Protein AF-A0A7W0VHK6-F1 (afdb_monomer_lite)

Foldseek 3Di:
DPPQADPVGDGDDAALCQDDDPPALAHNNHADCPDQQHNNNDGDDDCSVPHD

pLDDT: mean 82.67, std 10.62, range [48.78, 90.88]

Structure (mmCIF, N/CA/C/O backbone):
data_AF-A0A7W0VHK6-F1
#
_entry.id   AF-A0A7W0VHK6-F1
#
loop_
_atom_site.group_PDB
_atom_site.id
_atom_site.type_symbol
_atom_site.label_atom_id
_atom_site.label_alt_id
_atom_site.label_comp_id
_atom_site.label_asym_id
_atom_site.label_entity_id
_atom_site.label_seq_id
_atom_site.pdbx_PDB_ins_code
_atom_site.Cartn_x
_atom_site.Cartn_y
_atom_site.Cartn_z
_atom_site.occupancy
_atom_site.B_iso_or_equiv
_atom_site.auth_seq_id
_atom_site.auth_comp_id
_atom_site.auth_asym_id
_atom_site.auth_atom_id
_atom_site.pdbx_PDB_model_num
ATOM 1 N N . PRO A 1 1 ? -12.082 -8.610 -7.189 1.00 63.19 1 PRO A N 1
ATOM 2 C CA . PRO A 1 1 ? -10.732 -8.353 -6.659 1.00 63.19 1 PRO A CA 1
ATOM 3 C C . PRO A 1 1 ? -9.781 -7.931 -7.776 1.00 63.19 1 PRO A C 1
ATOM 5 O O . PRO A 1 1 ? -9.499 -8.723 -8.677 1.00 63.19 1 PRO A O 1
ATOM 8 N N . GLY A 1 2 ? -9.318 -6.685 -7.708 1.00 72.62 2 GLY A N 1
ATOM 9 C CA . GLY A 1 2 ? -8.358 -6.093 -8.644 1.00 72.62 2 GLY A CA 1
ATOM 10 C C . GLY A 1 2 ? -8.961 -5.133 -9.676 1.00 72.62 2 GLY A C 1
ATOM 11 O O . GLY A 1 2 ? -8.219 -4.543 -10.454 1.00 72.62 2 GLY A O 1
ATOM 12 N N . ASP A 1 3 ? -10.280 -4.949 -9.684 1.00 78.44 3 ASP A N 1
ATOM 13 C CA . ASP A 1 3 ? -11.001 -3.951 -10.485 1.00 78.44 3 ASP A CA 1
ATOM 14 C C . ASP A 1 3 ? -11.271 -2.644 -9.716 1.00 78.44 3 ASP A C 1
ATOM 16 O O . ASP A 1 3 ? -11.865 -1.714 -10.260 1.00 78.44 3 ASP A O 1
ATOM 20 N N . GLY A 1 4 ? -10.805 -2.550 -8.464 1.00 79.81 4 GLY A N 1
ATOM 21 C CA . GLY A 1 4 ? -11.016 -1.394 -7.587 1.00 79.81 4 GLY A CA 1
ATOM 22 C C . GLY A 1 4 ? -12.374 -1.400 -6.880 1.00 79.81 4 GLY A C 1
ATOM 23 O O . GLY A 1 4 ? -12.714 -0.435 -6.200 1.00 79.81 4 GLY A O 1
ATOM 24 N N . CYS A 1 5 ? -13.157 -2.472 -7.023 1.00 87.81 5 CYS A N 1
ATOM 25 C CA . CYS A 1 5 ? -14.469 -2.619 -6.406 1.00 87.81 5 CYS A CA 1
ATOM 26 C C . CYS A 1 5 ? -14.624 -4.014 -5.792 1.00 87.81 5 CYS A C 1
ATOM 28 O O . CYS A 1 5 ? -14.369 -5.035 -6.427 1.00 87.81 5 CYS A O 1
ATOM 30 N N . SER A 1 6 ? -15.041 -4.063 -4.529 1.00 85.69 6 SER A N 1
ATOM 31 C CA . SER A 1 6 ? -15.215 -5.309 -3.797 1.00 85.69 6 SER A CA 1
ATOM 32 C C . SER A 1 6 ? -16.503 -6.006 -4.228 1.00 85.69 6 SER A C 1
ATOM 34 O O . SER A 1 6 ? -17.432 -5.395 -4.761 1.00 85.69 6 SER A O 1
ATOM 36 N N . ALA A 1 7 ? -16.631 -7.292 -3.895 1.00 88.19 7 ALA A N 1
ATOM 37 C CA . ALA A 1 7 ? -17.870 -8.044 -4.117 1.00 88.19 7 ALA A CA 1
ATOM 38 C C . ALA A 1 7 ? -19.095 -7.446 -3.390 1.00 88.19 7 ALA A C 1
ATOM 40 O O . ALA A 1 7 ? -20.232 -7.771 -3.729 1.00 88.19 7 ALA A O 1
ATOM 41 N N . THR A 1 8 ? -18.874 -6.574 -2.400 1.00 90.75 8 THR A N 1
ATOM 42 C CA . THR A 1 8 ? -19.919 -5.855 -1.662 1.00 90.75 8 THR A CA 1
ATOM 43 C C . THR A 1 8 ? -20.077 -4.400 -2.112 1.00 90.75 8 THR A C 1
ATOM 45 O O . THR A 1 8 ? -20.681 -3.611 -1.391 1.00 90.75 8 THR A O 1
ATOM 48 N N . CYS A 1 9 ? -19.563 -4.034 -3.293 1.00 86.81 9 CYS A N 1
ATOM 49 C CA . CYS A 1 9 ? -19.652 -2.686 -3.863 1.00 86.81 9 CYS A CA 1
ATOM 50 C C . CYS A 1 9 ? -19.021 -1.595 -2.972 1.00 86.81 9 CYS A C 1
ATOM 52 O O . CYS A 1 9 ? -19.511 -0.468 -2.890 1.00 86.81 9 CYS A O 1
ATOM 54 N N . THR A 1 10 ? -17.930 -1.934 -2.288 1.00 86.06 10 THR A N 1
ATOM 55 C CA . THR A 1 10 ? -17.064 -0.959 -1.610 1.00 86.06 10 THR A CA 1
ATOM 56 C C . THR A 1 10 ? -15.805 -0.768 -2.440 1.00 86.06 10 THR A C 1
ATOM 58 O O . THR A 1 10 ? -15.357 -1.724 -3.068 1.00 86.06 10 THR A O 1
ATOM 61 N N . ILE A 1 11 ? -15.223 0.431 -2.446 1.00 84.00 11 ILE A N 1
ATOM 62 C CA . ILE A 1 11 ? -13.934 0.640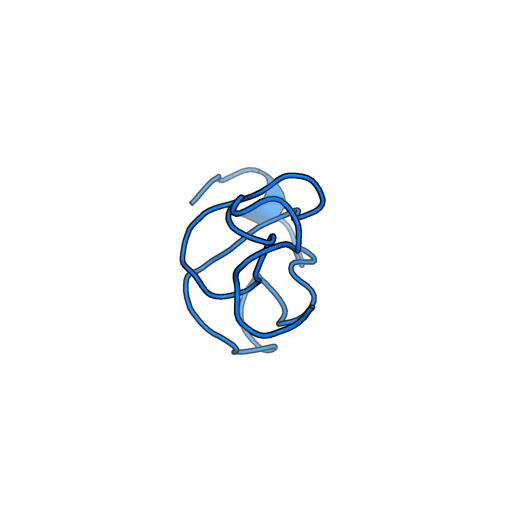 -3.117 1.00 84.00 11 ILE A CA 1
ATOM 63 C C . ILE A 1 11 ? -12.886 -0.272 -2.464 1.00 84.00 11 ILE A C 1
ATOM 65 O O . ILE A 1 11 ? -12.860 -0.409 -1.237 1.00 84.00 11 ILE A O 1
ATOM 69 N N . GLU A 1 12 ? -12.131 -0.991 -3.295 1.00 86.25 12 GLU A N 1
ATOM 70 C CA . GLU A 1 12 ? -10.999 -1.797 -2.831 1.00 86.25 12 GLU A CA 1
ATOM 71 C C . GLU A 1 12 ? -9.786 -0.886 -2.636 1.00 86.25 12 GLU A C 1
ATOM 73 O O . GLU A 1 12 ? -9.539 -0.066 -3.525 1.00 86.25 12 GLU A O 1
ATOM 78 N N . PRO A 1 13 ? -9.009 -1.081 -1.551 1.00 86.25 13 PRO A N 1
ATOM 79 C CA . PRO A 1 13 ? -7.746 -0.388 -1.365 1.00 86.25 13 PRO A CA 1
ATOM 80 C C . PRO A 1 13 ? -6.849 -0.547 -2.588 1.00 86.25 13 PRO A C 1
ATOM 82 O O . PRO A 1 13 ? -6.658 -1.678 -3.060 1.00 86.25 13 PRO A O 1
ATOM 85 N N . ARG A 1 14 ? -6.325 0.558 -3.118 1.00 87.56 14 ARG A N 1
ATOM 86 C CA . ARG A 1 14 ? -5.471 0.519 -4.303 1.00 87.56 14 ARG A CA 1
ATOM 87 C C . ARG A 1 14 ? -4.357 1.555 -4.255 1.00 87.56 14 ARG A C 1
ATOM 89 O O . ARG A 1 14 ? -4.568 2.695 -4.652 1.00 87.56 14 ARG A O 1
ATOM 96 N N . CYS A 1 15 ? -3.151 1.028 -4.096 1.00 88.75 15 CYS A N 1
ATOM 97 C CA . CYS A 1 15 ? -1.925 1.791 -4.213 1.00 88.75 15 CYS A CA 1
ATOM 98 C C . CYS A 1 15 ? -1.789 2.561 -5.536 1.00 88.75 15 CYS A C 1
ATOM 100 O O . CYS A 1 15 ? -1.951 1.996 -6.632 1.00 88.75 15 CYS A O 1
ATOM 102 N N . GLY A 1 16 ? -1.445 3.841 -5.419 1.00 89.00 16 GLY A N 1
ATOM 103 C CA . GLY A 1 16 ? -1.235 4.776 -6.517 1.00 89.00 16 GLY A CA 1
ATOM 104 C C . GLY A 1 16 ? -2.512 5.492 -6.961 1.00 89.00 16 GLY A C 1
ATOM 105 O O . GLY A 1 16 ? -2.581 5.953 -8.105 1.00 89.00 16 GLY A O 1
ATOM 106 N N . ASN A 1 17 ? -3.547 5.547 -6.117 1.00 89.06 17 ASN A N 1
ATOM 107 C CA . ASN A 1 17 ? -4.793 6.273 -6.381 1.00 89.06 17 ASN A CA 1
ATOM 108 C C . ASN A 1 17 ? -4.824 7.686 -5.752 1.00 89.06 17 ASN A C 1
ATOM 110 O O . ASN A 1 17 ? -5.745 8.460 -6.032 1.00 89.06 17 ASN A O 1
ATOM 114 N N . GLY A 1 18 ? -3.801 8.038 -4.972 1.00 88.69 18 GLY A N 1
ATOM 115 C CA . GLY A 1 18 ? -3.623 9.317 -4.289 1.00 88.69 18 GLY A CA 1
ATOM 116 C C . GLY A 1 18 ? -4.378 9.424 -2.965 1.00 88.69 18 GLY A C 1
ATOM 117 O O . GLY A 1 18 ? -4.573 10.533 -2.465 1.00 88.69 18 GLY A O 1
ATOM 118 N N . GLN A 1 19 ? -4.858 8.308 -2.419 1.00 88.00 19 GLN A N 1
ATOM 119 C CA . GLN A 1 19 ? -5.594 8.248 -1.169 1.00 88.00 19 GLN A CA 1
ATOM 120 C C . GLN A 1 19 ? -5.041 7.123 -0.297 1.00 88.00 19 GLN A C 1
ATOM 122 O O . GLN A 1 19 ? -5.170 5.962 -0.636 1.00 88.00 19 GLN A O 1
ATOM 127 N N . VAL A 1 20 ? -4.532 7.468 0.887 1.00 87.56 20 VAL A N 1
ATOM 128 C CA . VAL A 1 20 ? -4.103 6.462 1.869 1.00 87.56 20 VAL A CA 1
ATOM 129 C C . VAL A 1 20 ? -5.319 5.724 2.436 1.00 87.56 20 VAL A C 1
ATOM 131 O O . VAL A 1 20 ? -6.122 6.299 3.186 1.00 87.56 20 VAL A O 1
ATOM 134 N N . GLU A 1 21 ? -5.451 4.449 2.092 1.00 88.06 21 GLU A N 1
ATOM 135 C CA . GLU A 1 21 ? -6.506 3.550 2.550 1.00 88.06 21 GLU A CA 1
ATOM 136 C C . GLU A 1 21 ? -6.027 2.634 3.695 1.00 88.06 21 GLU A C 1
ATOM 138 O O . GLU A 1 21 ? -4.871 2.645 4.124 1.00 88.06 21 GLU A O 1
ATOM 143 N N . ASN A 1 22 ? -6.941 1.848 4.277 1.00 77.06 22 ASN A N 1
ATOM 144 C CA . ASN A 1 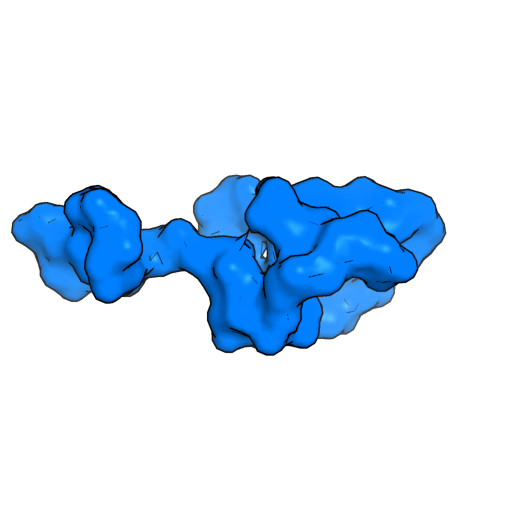22 ? -6.565 0.919 5.345 1.00 77.06 22 ASN A CA 1
ATOM 145 C C . ASN A 1 22 ? -5.598 -0.142 4.790 1.00 77.06 22 ASN A C 1
ATOM 147 O O . ASN A 1 22 ? -5.964 -0.863 3.864 1.00 77.06 22 ASN A O 1
ATOM 151 N N . ASN A 1 23 ? -4.431 -0.273 5.434 1.00 82.06 23 ASN A N 1
ATOM 152 C CA . ASN A 1 23 ? -3.281 -1.124 5.076 1.00 82.06 23 ASN A CA 1
ATOM 153 C C . ASN A 1 23 ? -2.238 -0.490 4.139 1.00 82.06 23 ASN A C 1
ATOM 155 O O . ASN A 1 23 ? -1.319 -1.194 3.730 1.00 82.06 23 ASN A O 1
ATOM 159 N N . GLU A 1 24 ? -2.331 0.807 3.851 1.00 90.31 24 GLU A N 1
ATOM 160 C CA . GLU A 1 24 ? -1.289 1.556 3.139 1.00 90.31 24 GLU A CA 1
ATOM 161 C C . GLU A 1 24 ? -0.528 2.462 4.114 1.00 90.31 24 GLU A C 1
ATOM 163 O O . GLU A 1 24 ? -1.122 3.076 5.005 1.00 90.31 24 GLU A O 1
ATOM 168 N N . GLU A 1 25 ? 0.797 2.548 3.974 1.00 87.75 25 GLU A N 1
ATOM 169 C CA . GLU A 1 25 ? 1.617 3.492 4.749 1.00 87.75 25 GLU A CA 1
ATOM 170 C C . GLU A 1 25 ? 1.704 4.866 4.063 1.00 87.75 25 GLU A C 1
ATOM 172 O O . GLU A 1 25 ? 1.934 5.882 4.722 1.00 87.75 25 GLU A O 1
ATOM 177 N N . CYS A 1 26 ? 1.500 4.892 2.744 1.00 89.31 26 CYS A N 1
ATOM 178 C CA . CYS A 1 26 ? 1.457 6.062 1.870 1.00 89.31 26 CYS A CA 1
ATOM 179 C C . CYS A 1 26 ? 0.658 5.751 0.600 1.00 89.31 26 CYS A C 1
ATOM 181 O O . CYS A 1 26 ? 0.488 4.585 0.270 1.00 89.31 26 CYS A O 1
ATOM 183 N N . ASP A 1 27 ? 0.236 6.789 -0.123 1.00 90.75 27 ASP A N 1
ATOM 184 C CA . ASP A 1 27 ? -0.202 6.707 -1.518 1.00 90.75 27 ASP A CA 1
ATOM 185 C C . ASP A 1 27 ? 0.058 8.070 -2.174 1.00 90.75 27 ASP A C 1
ATOM 187 O O . ASP A 1 27 ? -0.589 9.066 -1.849 1.00 90.75 27 ASP A O 1
ATOM 191 N N . ASP A 1 28 ? 1.038 8.137 -3.072 1.00 88.88 28 ASP A N 1
ATOM 192 C CA . ASP A 1 28 ? 1.452 9.377 -3.734 1.00 88.88 28 ASP A CA 1
ATOM 193 C C . ASP A 1 28 ? 0.806 9.57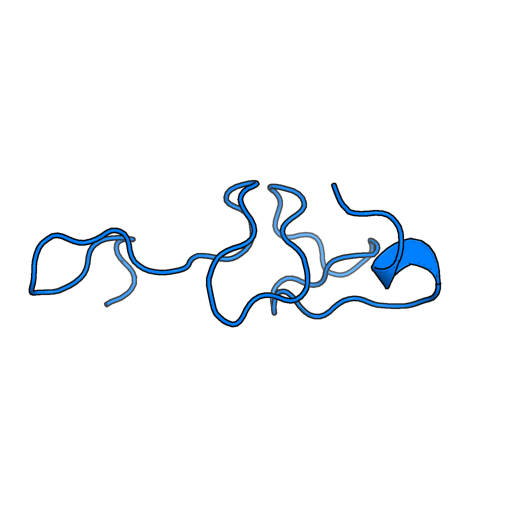5 -5.121 1.00 88.88 28 ASP A C 1
ATOM 195 O O . ASP A 1 28 ? 1.188 10.467 -5.890 1.00 88.88 28 ASP A O 1
ATOM 199 N N . GLY A 1 29 ? -0.198 8.756 -5.446 1.00 90.19 29 GLY A N 1
ATOM 200 C CA . GLY A 1 29 ? -0.969 8.850 -6.680 1.00 90.19 29 GLY A CA 1
ATOM 201 C C . GLY A 1 29 ? -0.236 8.367 -7.925 1.00 90.19 29 GLY A C 1
ATOM 202 O O . GLY A 1 29 ? -0.655 8.693 -9.041 1.00 90.19 29 GLY A O 1
ATOM 203 N N . ASN A 1 30 ? 0.860 7.621 -7.775 1.00 89.38 30 ASN A N 1
ATOM 204 C CA . ASN A 1 30 ? 1.564 7.031 -8.902 1.00 89.38 30 ASN A CA 1
ATOM 205 C C . ASN A 1 30 ? 2.086 5.609 -8.591 1.00 89.38 30 ASN A C 1
ATOM 207 O O . ASN A 1 30 ? 1.797 5.032 -7.552 1.00 89.38 30 ASN A O 1
ATOM 211 N N . LEU A 1 31 ? 2.758 4.989 -9.568 1.00 89.44 31 LEU A N 1
ATOM 212 C CA . LEU A 1 31 ? 3.348 3.649 -9.447 1.00 89.44 31 LEU A CA 1
ATOM 213 C C . LEU A 1 31 ? 4.854 3.684 -9.751 1.00 89.44 31 LEU A C 1
ATOM 215 O O . LEU A 1 31 ? 5.360 2.905 -10.575 1.00 89.44 31 LEU A O 1
ATOM 219 N N . ASN A 1 32 ? 5.574 4.593 -9.102 1.00 88.62 32 ASN A N 1
ATOM 220 C CA . ASN A 1 32 ? 7.017 4.726 -9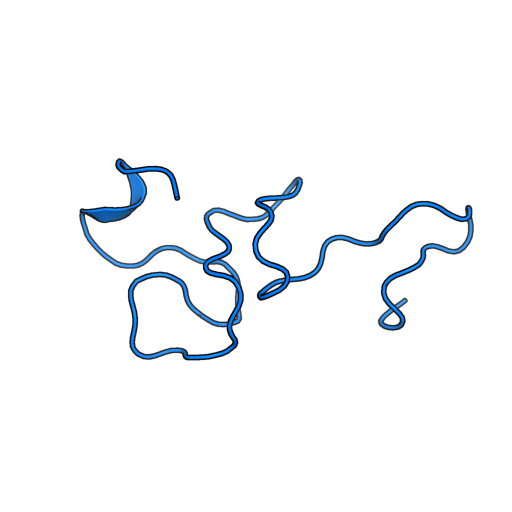.199 1.00 88.62 32 ASN A CA 1
ATOM 221 C C . ASN A 1 32 ? 7.740 4.249 -7.924 1.00 88.62 32 ASN A C 1
ATOM 223 O O . ASN A 1 32 ? 7.898 4.962 -6.950 1.00 88.62 32 ASN A O 1
ATOM 227 N N . ASN A 1 33 ? 8.375 3.079 -7.999 1.00 87.94 33 ASN A N 1
ATOM 228 C CA . ASN A 1 33 ? 9.171 2.528 -6.894 1.00 87.94 33 ASN A CA 1
ATOM 229 C C . ASN A 1 33 ? 10.401 3.359 -6.456 1.00 87.94 33 ASN A C 1
ATOM 231 O O . ASN A 1 33 ? 11.073 2.958 -5.506 1.00 87.94 33 ASN A O 1
ATOM 235 N N . PHE A 1 34 ? 10.773 4.424 -7.175 1.00 86.69 34 PHE A N 1
ATOM 236 C CA . PHE A 1 34 ? 11.986 5.212 -6.908 1.00 86.69 34 PHE A CA 1
ATOM 237 C C . PHE A 1 34 ? 11.734 6.535 -6.181 1.00 86.69 34 PHE A C 1
ATOM 239 O O . PHE A 1 34 ? 12.667 7.331 -6.038 1.00 86.69 34 PHE A O 1
ATOM 246 N N . ASP A 1 35 ? 10.507 6.797 -5.749 1.00 86.50 35 ASP A N 1
ATOM 247 C CA . ASP A 1 35 ? 10.222 7.872 -4.808 1.00 86.50 35 ASP A CA 1
ATOM 248 C C . ASP A 1 35 ? 10.115 7.325 -3.374 1.00 86.50 35 ASP A C 1
ATOM 250 O O . ASP A 1 35 ? 10.789 6.365 -2.991 1.00 86.50 35 ASP A O 1
ATOM 254 N N . LEU A 1 36 ? 9.374 8.038 -2.538 1.00 88.44 36 LEU A N 1
ATOM 255 C CA . LEU A 1 36 ? 9.262 7.779 -1.111 1.00 88.44 36 LEU A CA 1
ATOM 256 C C . LEU A 1 36 ? 8.099 6.830 -0.797 1.00 88.44 36 LEU A C 1
ATOM 258 O O . LEU A 1 36 ? 8.033 6.351 0.337 1.00 88.44 36 LEU A O 1
ATOM 262 N N . CYS 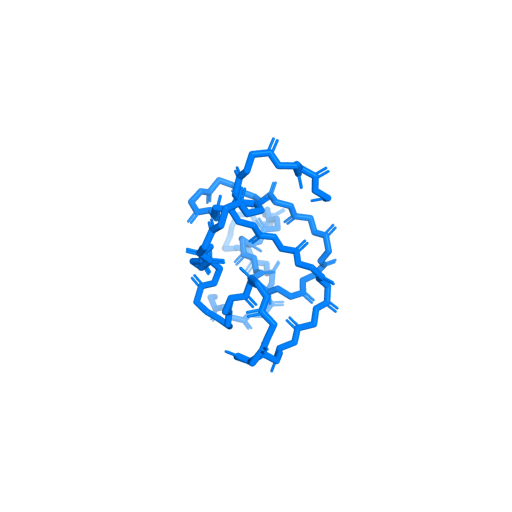A 1 37 ? 7.227 6.554 -1.774 1.00 90.81 37 CYS A N 1
ATOM 263 C CA . CYS A 1 37 ? 6.118 5.624 -1.674 1.00 90.81 37 CYS A CA 1
ATOM 264 C C . CYS A 1 37 ? 6.235 4.543 -2.750 1.00 90.81 37 CYS A C 1
ATOM 266 O O . CYS A 1 37 ? 5.998 4.762 -3.931 1.00 90.81 37 CYS A O 1
ATOM 268 N N . THR A 1 38 ? 6.617 3.333 -2.351 1.00 90.88 38 THR A N 1
ATOM 269 C CA . THR A 1 38 ? 6.754 2.248 -3.330 1.00 90.88 38 THR A CA 1
ATOM 270 C C . THR A 1 38 ? 5.394 1.828 -3.895 1.00 90.88 38 THR A C 1
ATOM 272 O O . THR A 1 38 ? 4.353 2.051 -3.288 1.00 90.88 38 THR A O 1
ATOM 275 N N . ASN A 1 39 ? 5.387 1.070 -4.991 1.00 90.31 39 ASN A N 1
ATOM 276 C CA . ASN A 1 39 ? 4.173 0.475 -5.570 1.00 90.31 39 ASN A CA 1
ATOM 277 C C . ASN A 1 39 ? 3.524 -0.584 -4.661 1.00 90.31 39 ASN A C 1
ATOM 279 O O . ASN A 1 39 ? 2.480 -1.137 -5.007 1.00 90.31 39 ASN A O 1
ATOM 283 N N . ALA A 1 40 ? 4.177 -0.921 -3.546 1.00 89.62 40 ALA A N 1
ATOM 284 C CA . ALA A 1 40 ? 3.623 -1.738 -2.476 1.00 89.62 40 ALA A CA 1
ATOM 285 C C . ALA A 1 40 ? 2.946 -0.887 -1.383 1.00 89.62 40 ALA A C 1
ATOM 287 O O . ALA A 1 40 ? 2.478 -1.444 -0.396 1.00 89.62 40 ALA A O 1
ATOM 288 N N . CYS A 1 41 ? 2.898 0.440 -1.552 1.00 90.56 41 CYS A N 1
ATOM 289 C CA . CYS A 1 41 ? 2.429 1.412 -0.568 1.00 90.56 41 CYS A CA 1
ATOM 290 C C . CYS A 1 41 ? 3.169 1.319 0.772 1.00 90.56 41 CYS A C 1
ATOM 292 O O . CYS A 1 41 ? 2.631 1.623 1.838 1.00 90.56 41 CYS A O 1
ATOM 294 N N . GLU A 1 42 ? 4.435 0.905 0.685 1.00 89.69 42 GLU A N 1
ATOM 295 C CA . GLU A 1 42 ? 5.412 0.940 1.764 1.00 89.69 42 GLU A CA 1
ATOM 296 C C . GLU A 1 42 ? 6.203 2.242 1.662 1.00 89.69 42 GLU A C 1
ATOM 298 O O . GLU A 1 42 ? 6.714 2.598 0.587 1.00 89.69 42 GLU A O 1
ATOM 303 N N . CYS A 1 43 ? 6.329 2.931 2.789 1.00 86.00 43 CYS A N 1
ATOM 304 C CA . CYS A 1 43 ? 7.116 4.149 2.874 1.00 86.00 43 CYS A CA 1
ATOM 305 C C . CYS A 1 43 ? 8.609 3.830 2.971 1.00 86.00 43 CYS A C 1
ATOM 307 O O . CYS A 1 43 ? 9.037 3.014 3.790 1.00 86.00 43 CYS A O 1
ATOM 309 N N . TYR A 1 44 ? 9.440 4.566 2.232 1.00 81.25 44 TYR A N 1
ATOM 310 C CA . TYR A 1 44 ? 10.891 4.510 2.401 1.00 81.25 44 TYR A CA 1
ATOM 311 C C . TYR A 1 44 ? 11.466 5.841 2.899 1.00 81.25 44 TYR A C 1
ATOM 313 O O . TYR A 1 44 ? 11.285 6.907 2.311 1.00 81.25 44 TYR A O 1
ATOM 321 N N . GLY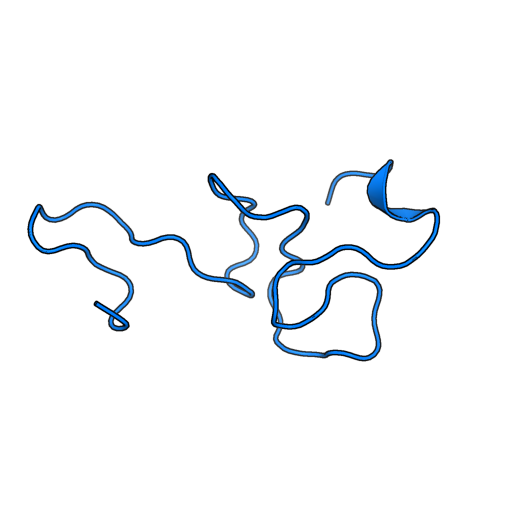 A 1 45 ? 12.241 5.768 3.983 1.00 74.19 45 GLY A N 1
ATOM 322 C CA . GLY A 1 45 ? 13.011 6.896 4.501 1.00 74.19 45 GLY A CA 1
ATOM 323 C C . GLY A 1 45 ? 12.233 7.852 5.426 1.00 74.19 45 GLY A C 1
ATOM 324 O O . GLY A 1 45 ? 11.182 7.512 5.964 1.00 74.19 45 GLY A O 1
ATOM 325 N N . PRO A 1 46 ? 12.771 9.059 5.686 1.00 69.06 46 PRO A N 1
ATOM 326 C CA . PRO A 1 46 ? 12.292 9.945 6.757 1.00 69.06 46 PRO A CA 1
ATOM 327 C C . PRO A 1 46 ? 10.942 10.635 6.478 1.00 69.06 46 PRO A C 1
ATOM 329 O O . PRO A 1 46 ? 10.375 11.260 7.375 1.00 69.06 46 PRO A O 1
ATOM 332 N N . GLN A 1 47 ? 10.423 10.543 5.252 1.00 64.19 47 GLN A N 1
ATOM 333 C CA . GLN A 1 47 ? 9.214 11.250 4.805 1.00 64.19 47 GLN A CA 1
ATOM 334 C C . GLN A 1 47 ? 7.912 10.506 5.154 1.00 64.19 47 GLN A C 1
ATOM 336 O O . GLN A 1 47 ? 6.835 11.073 5.019 1.00 64.19 47 GLN A O 1
ATOM 341 N N . CYS A 1 48 ? 8.005 9.313 5.757 1.00 67.06 48 CYS A N 1
ATOM 342 C CA . CYS A 1 48 ? 6.884 8.575 6.362 1.00 67.06 48 CYS A CA 1
ATOM 343 C C . CYS A 1 48 ? 6.166 9.350 7.499 1.00 67.06 48 CYS A C 1
ATOM 345 O O . CYS A 1 48 ? 5.162 8.907 8.048 1.00 67.06 48 CYS A O 1
ATOM 347 N N . THR A 1 49 ? 6.705 10.508 7.895 1.00 59.03 49 THR A N 1
ATOM 348 C CA . THR A 1 49 ? 6.156 11.396 8.932 1.00 59.03 49 THR A CA 1
ATOM 349 C C . THR A 1 49 ? 5.439 12.621 8.361 1.00 59.03 49 THR A C 1
ATOM 351 O O . THR A 1 49 ? 4.718 13.308 9.086 1.00 59.03 49 THR A O 1
ATOM 354 N N . THR A 1 50 ? 5.603 12.893 7.065 1.00 54.44 50 THR A N 1
ATOM 355 C CA . THR A 1 50 ? 4.990 14.020 6.359 1.00 54.44 50 THR A CA 1
ATOM 356 C C . THR A 1 50 ? 3.942 13.474 5.404 1.00 54.44 50 THR A C 1
ATOM 358 O O . THR A 1 50 ? 4.205 13.258 4.230 1.00 54.44 50 THR A O 1
ATOM 361 N N . LYS A 1 51 ? 2.768 13.199 5.969 1.00 48.78 51 LYS A N 1
ATOM 362 C CA . LYS A 1 51 ? 1.541 12.793 5.281 1.00 48.78 51 LYS A CA 1
ATOM 363 C C . LYS A 1 51 ? 1.312 13.646 4.020 1.00 48.78 51 LYS A C 1
ATOM 365 O O . LYS A 1 51 ? 1.114 14.855 4.158 1.00 48.78 51 LYS A O 1
ATOM 370 N N . PHE A 1 52 ? 1.336 13.020 2.847 1.00 57.00 52 PHE A N 1
ATOM 371 C CA . PHE A 1 52 ? 0.731 13.546 1.624 1.00 57.00 52 PHE A CA 1
ATOM 372 C C . PHE A 1 52 ? -0.553 12.762 1.375 1.00 57.00 52 PHE A C 1
ATOM 374 O O . PHE A 1 52 ? -0.525 11.533 1.609 1.00 57.00 52 PHE A O 1
#

Secondary structure (DSSP, 8-state):
--SSB-TTSPBPP-TTSSS--TT-S---SS--TTSSB-TTS-B-SGGGGS--

Sequence (52 aa):
PGDGCSATCTIEPRCGNGQVENNEECDDGNLNNFDLCTNACECYGPQCTTKF

Radius of gyration: 11.55 Å; chains: 1; bounding box: 33×22×19 Å